Protein AF-A0A127VCA7-F1 (afdb_monomer_lite)

Sequence (95 aa):
MPWNKNVHIDLKNFKYFDYGRGFYNLVSEREKGFMNLLRYPYDTIVLSEGPDFSSNILILKVNLRLGQFNKLLNYLKNPVGLKLTDSNGSGGYFW

Foldseek 3Di:
DVCPVDDDDDCVQFQAKEKADFPQDPPDPRHPDDDPPDRDQWIKMWTANDQLNPHDIDIDTHNDHPVVVVVVVVCCCPVVPHHYHDNVVDPDDPD

pLDDT: mean 72.07, std 17.84, range [30.41, 92.0]

Secondary structure (DSSP, 8-state):
-----------TT--EEEEE--SS-TT-S----S-TT---SSEEEEEESSTTS-S--EEEEE---HHHHHHHHHHHHTTS-PEE--GGGS-----

Structure (mmCIF, N/CA/C/O backbone):
data_AF-A0A127VCA7-F1
#
_entry.id   AF-A0A127VCA7-F1
#
loop_
_atom_site.group_PDB
_atom_site.id
_atom_site.type_symbol
_atom_site.label_atom_id
_atom_site.label_alt_id
_atom_site.label_comp_id
_atom_site.label_asym_id
_atom_site.label_entity_id
_atom_site.label_seq_id
_atom_site.pdbx_PDB_ins_code
_atom_site.Cartn_x
_atom_site.Cartn_y
_atom_site.Cartn_z
_atom_site.occupancy
_atom_site.B_iso_or_equiv
_atom_site.auth_seq_id
_atom_site.auth_comp_id
_atom_site.auth_asym_id
_atom_site.auth_atom_id
_atom_site.pdbx_PDB_model_num
ATOM 1 N N . MET A 1 1 ? -6.695 -18.508 -14.475 1.00 37.28 1 MET A N 1
ATOM 2 C CA . MET A 1 1 ? -6.441 -17.477 -15.510 1.00 37.28 1 MET A CA 1
ATOM 3 C C . MET A 1 1 ? -5.544 -16.396 -14.916 1.00 37.28 1 MET A C 1
ATOM 5 O O . MET A 1 1 ? -5.887 -15.913 -13.844 1.00 37.28 1 MET A O 1
ATOM 9 N N . PRO A 1 2 ? -4.432 -16.004 -15.558 1.00 45.28 2 PRO A N 1
ATOM 10 C CA . PRO A 1 2 ? -3.420 -15.107 -14.976 1.00 45.28 2 PRO A CA 1
ATOM 11 C C . PRO A 1 2 ? -3.840 -13.620 -14.928 1.00 45.28 2 PRO A C 1
ATOM 13 O O . PRO A 1 2 ? -3.008 -12.734 -14.775 1.00 45.28 2 PRO A O 1
ATOM 16 N N . TRP A 1 3 ? -5.142 -13.339 -15.031 1.00 48.53 3 TRP A N 1
ATOM 17 C CA 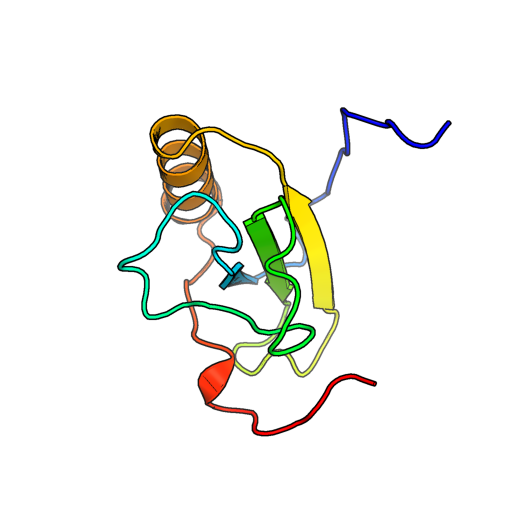. TRP A 1 3 ? -5.712 -11.993 -15.131 1.00 48.53 3 TRP A CA 1
ATOM 18 C C . TRP A 1 3 ? -6.958 -11.856 -14.258 1.00 48.53 3 TRP A C 1
ATOM 20 O O . TRP A 1 3 ? -7.965 -11.305 -14.700 1.00 48.53 3 TRP A O 1
ATOM 30 N N . ASN A 1 4 ? -6.952 -12.391 -13.035 1.00 53.88 4 ASN A N 1
ATOM 31 C CA . ASN A 1 4 ? -8.061 -12.096 -12.135 1.00 53.88 4 ASN A CA 1
ATOM 32 C C . ASN A 1 4 ? -7.975 -10.613 -11.728 1.00 53.88 4 ASN A C 1
ATOM 34 O O . ASN A 1 4 ? -7.284 -10.251 -10.783 1.00 53.88 4 ASN A O 1
ATOM 38 N N . LYS A 1 5 ? -8.590 -9.745 -12.541 1.00 59.69 5 LYS A N 1
ATOM 39 C CA . LYS A 1 5 ? -8.502 -8.278 -12.451 1.00 59.69 5 LYS A CA 1
ATOM 40 C C . LYS A 1 5 ? -9.260 -7.723 -11.246 1.00 59.69 5 LYS A C 1
ATOM 42 O O . LYS A 1 5 ? -9.010 -6.591 -10.850 1.00 59.69 5 LYS A O 1
ATOM 47 N N . ASN A 1 6 ? -10.159 -8.522 -10.676 1.00 70.62 6 ASN A N 1
ATOM 48 C CA . ASN A 1 6 ? -11.024 -8.125 -9.580 1.00 70.62 6 ASN A CA 1
ATOM 49 C C . ASN A 1 6 ? -10.692 -8.991 -8.366 1.00 70.62 6 ASN A C 1
ATOM 51 O O . ASN A 1 6 ? -11.102 -10.147 -8.282 1.00 70.62 6 ASN A O 1
ATOM 55 N N . VAL A 1 7 ? -9.923 -8.424 -7.441 1.00 76.31 7 VAL A N 1
ATOM 56 C CA . VAL A 1 7 ? -9.637 -9.035 -6.143 1.00 76.31 7 VAL A CA 1
ATOM 57 C C . VAL A 1 7 ? -10.494 -8.317 -5.112 1.00 76.31 7 VAL A C 1
ATOM 59 O O . VAL A 1 7 ? -10.422 -7.096 -4.989 1.00 76.31 7 VAL A O 1
ATOM 62 N N . HIS A 1 8 ? -11.321 -9.072 -4.394 1.00 82.56 8 HIS A N 1
ATOM 63 C CA . HIS A 1 8 ? -12.051 -8.554 -3.246 1.00 82.56 8 HIS A CA 1
ATOM 64 C C . HIS A 1 8 ? -11.258 -8.867 -1.980 1.00 82.56 8 HIS A C 1
ATOM 66 O O . HIS A 1 8 ? -10.855 -10.011 -1.771 1.00 82.56 8 HIS A O 1
ATOM 72 N N . ILE A 1 9 ? -11.001 -7.848 -1.167 1.00 82.75 9 ILE A N 1
ATOM 73 C CA . ILE A 1 9 ? -10.158 -7.946 0.024 1.00 82.75 9 ILE A CA 1
ATOM 74 C C . ILE A 1 9 ? -10.935 -7.336 1.174 1.00 82.75 9 ILE A C 1
ATOM 76 O O . ILE A 1 9 ? -11.350 -6.180 1.090 1.00 82.75 9 ILE A O 1
ATOM 80 N N . ASP A 1 10 ? -11.121 -8.109 2.240 1.00 85.50 10 ASP A N 1
ATOM 81 C CA . ASP A 1 10 ? -11.653 -7.565 3.483 1.00 85.50 10 ASP A CA 1
ATOM 82 C C . ASP A 1 10 ? -10.545 -6.784 4.199 1.00 85.50 10 ASP A C 1
ATOM 84 O O . ASP A 1 10 ? -9.507 -7.339 4.564 1.00 85.50 10 ASP A O 1
ATOM 88 N N . LEU A 1 11 ? -10.757 -5.478 4.362 1.00 85.62 11 LEU A N 1
ATOM 89 C CA . LEU A 1 11 ? -9.787 -4.577 4.975 1.00 85.62 11 LEU A CA 1
ATOM 90 C C . LEU A 1 11 ? -9.895 -4.516 6.505 1.00 85.62 11 LEU A C 1
ATOM 92 O O . LEU A 1 11 ? -9.035 -3.901 7.125 1.00 85.62 11 LEU A O 1
ATOM 96 N N . LYS A 1 12 ? -10.903 -5.152 7.126 1.00 85.44 12 LYS A N 1
ATOM 97 C CA . LYS A 1 12 ? -11.192 -5.028 8.572 1.00 85.44 12 LYS A CA 1
ATOM 98 C C . LYS A 1 12 ? -10.025 -5.387 9.486 1.00 85.44 12 LYS A C 1
ATOM 100 O O . LYS A 1 12 ? -9.911 -4.822 10.571 1.00 85.44 12 LYS A O 1
ATOM 105 N N . ASN A 1 13 ? -9.188 -6.329 9.064 1.00 85.19 13 ASN A N 1
ATOM 106 C CA . ASN A 1 13 ? -8.081 -6.807 9.885 1.00 85.19 13 ASN A CA 1
ATOM 107 C C . ASN A 1 13 ? -6.828 -5.942 9.714 1.00 85.19 13 ASN A C 1
ATOM 109 O O . ASN A 1 13 ? -6.009 -5.875 10.618 1.00 85.19 13 ASN A O 1
ATOM 113 N N . PHE A 1 14 ? -6.684 -5.213 8.609 1.00 88.88 14 PHE A N 1
ATOM 114 C CA . PHE A 1 14 ? -5.487 -4.415 8.366 1.00 88.88 14 PHE A CA 1
ATOM 115 C C . PHE A 1 14 ? -5.607 -3.039 9.020 1.00 88.88 14 PHE A C 1
ATOM 117 O O . PHE A 1 14 ? -6.661 -2.410 9.015 1.00 88.88 14 PHE A O 1
ATOM 124 N N . LYS A 1 15 ? -4.499 -2.551 9.577 1.00 89.88 15 LYS A N 1
ATOM 125 C CA . LYS A 1 15 ? -4.413 -1.229 10.225 1.00 89.88 15 LYS A CA 1
ATOM 126 C C . LYS A 1 15 ? -3.391 -0.323 9.552 1.00 89.88 15 LYS A C 1
ATOM 128 O O . LYS A 1 15 ? -3.474 0.902 9.662 1.00 89.88 15 LYS A O 1
ATOM 133 N N . TYR A 1 16 ? -2.445 -0.926 8.843 1.00 89.31 16 TYR A N 1
ATOM 134 C CA . TYR A 1 16 ? -1.335 -0.251 8.202 1.00 89.31 16 TYR A CA 1
ATOM 135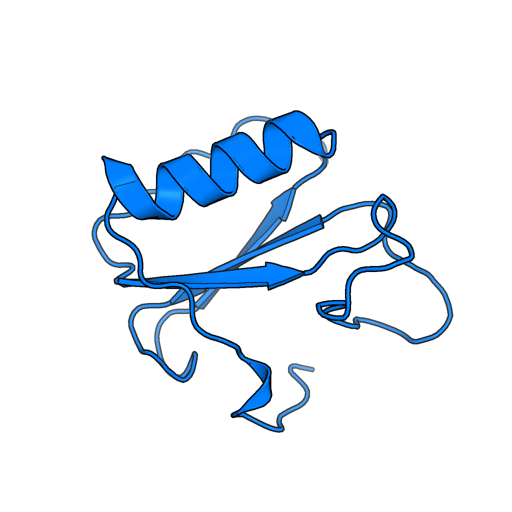 C C . TYR A 1 16 ? -1.269 -0.628 6.733 1.00 89.31 16 TYR A C 1
ATOM 137 O O . TYR A 1 16 ? -1.642 -1.734 6.334 1.00 89.31 16 TYR A O 1
ATOM 145 N N . PHE A 1 17 ? -0.770 0.303 5.933 1.00 90.00 17 PHE A N 1
ATOM 146 C CA . PHE A 1 17 ? -0.417 0.027 4.557 1.00 90.00 17 PHE A CA 1
ATOM 147 C C . PHE A 1 17 ? 0.892 0.704 4.179 1.00 90.00 17 PHE A C 1
ATOM 149 O O . PHE A 1 17 ? 1.301 1.698 4.777 1.00 90.00 17 PHE A O 1
ATOM 156 N N . ASP A 1 18 ? 1.525 0.161 3.155 1.00 87.31 18 ASP A N 1
ATOM 157 C CA . ASP A 1 18 ? 2.644 0.759 2.445 1.00 87.31 18 ASP A CA 1
ATOM 158 C C . ASP A 1 18 ? 2.540 0.367 0.968 1.00 87.31 18 ASP A C 1
ATOM 160 O O . ASP A 1 18 ? 1.692 -0.434 0.576 1.00 87.31 18 ASP A O 1
ATOM 164 N N . TYR A 1 19 ? 3.351 0.962 0.113 1.00 85.31 19 TYR A N 1
ATOM 165 C CA . TYR A 1 19 ? 3.277 0.765 -1.317 1.00 85.31 19 TYR A CA 1
ATOM 166 C C . TYR A 1 19 ? 4.648 0.880 -1.969 1.00 85.31 19 TYR A C 1
ATOM 168 O O . TYR A 1 19 ? 5.519 1.616 -1.513 1.00 85.31 19 TYR A O 1
ATOM 176 N N . GLY A 1 20 ? 4.822 0.147 -3.062 1.00 80.31 20 GLY A N 1
ATOM 177 C CA . GLY A 1 20 ? 5.982 0.241 -3.934 1.00 80.31 20 GLY A CA 1
ATOM 178 C C . GLY A 1 20 ? 5.581 0.767 -5.300 1.00 80.31 20 GLY A C 1
ATOM 179 O O . GLY A 1 20 ? 4.564 0.349 -5.858 1.00 80.31 20 GLY A O 1
ATOM 180 N N . ARG A 1 21 ? 6.374 1.681 -5.855 1.00 76.31 21 ARG A N 1
ATOM 181 C CA . ARG A 1 21 ? 6.225 2.117 -7.247 1.00 76.31 21 ARG A CA 1
ATOM 182 C C . ARG A 1 21 ? 7.252 1.393 -8.104 1.00 76.31 21 ARG A C 1
ATOM 184 O O . ARG A 1 21 ? 8.440 1.479 -7.827 1.00 76.31 21 ARG A O 1
ATOM 191 N N . GLY A 1 22 ? 6.784 0.666 -9.116 1.00 63.06 22 GLY A N 1
ATOM 192 C CA . GLY A 1 22 ? 7.658 -0.113 -9.9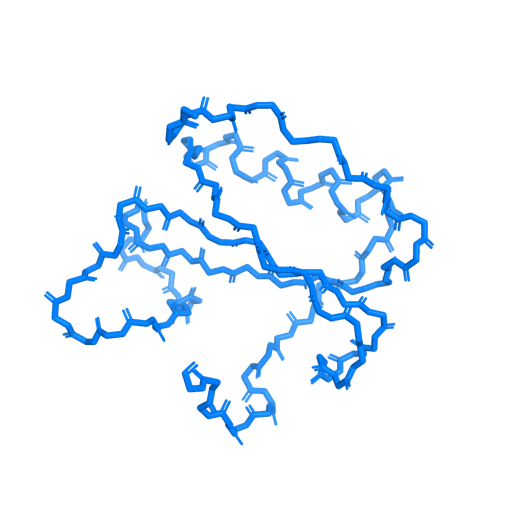97 1.00 63.06 22 GLY A CA 1
ATOM 193 C C . GLY A 1 22 ? 8.079 0.679 -11.233 1.00 63.06 22 GLY A C 1
ATOM 194 O O . GLY A 1 22 ? 9.220 1.118 -11.367 1.00 63.06 22 GLY A O 1
ATOM 195 N N . PHE A 1 23 ? 7.135 0.859 -12.161 1.00 59.44 23 PHE A N 1
ATOM 196 C CA . PHE A 1 23 ? 7.435 1.317 -13.524 1.00 59.44 23 PHE A CA 1
ATOM 197 C C . PHE A 1 23 ? 7.037 2.772 -13.814 1.00 59.44 23 PHE A C 1
ATOM 199 O O . PHE A 1 23 ? 7.729 3.472 -14.545 1.00 59.44 23 PHE A O 1
ATOM 206 N N . TYR A 1 24 ? 5.932 3.257 -13.239 1.00 54.78 24 TYR A N 1
ATOM 207 C CA . TYR A 1 24 ? 5.312 4.528 -13.651 1.00 54.78 24 TYR A CA 1
ATOM 208 C C . TYR A 1 24 ? 5.752 5.762 -12.851 1.00 54.78 24 TYR A C 1
ATOM 210 O O . TYR A 1 24 ? 5.187 6.837 -13.046 1.00 54.78 24 TYR A O 1
ATOM 218 N N . ASN A 1 25 ? 6.708 5.634 -11.928 1.00 60.72 25 ASN A N 1
ATOM 219 C CA . ASN A 1 25 ? 7.200 6.770 -11.151 1.00 60.72 25 ASN A CA 1
ATOM 220 C C . ASN A 1 25 ? 8.724 6.715 -10.982 1.00 60.72 25 ASN A C 1
ATOM 222 O O . ASN A 1 25 ? 9.223 6.194 -9.992 1.00 60.72 25 ASN A O 1
ATOM 226 N N . LEU A 1 26 ? 9.435 7.278 -11.964 1.00 57.56 26 LEU A N 1
ATOM 227 C CA . LEU A 1 26 ? 10.902 7.354 -12.023 1.00 57.56 26 LEU A CA 1
ATOM 228 C C . LEU A 1 26 ? 11.530 8.222 -10.914 1.00 57.56 26 LEU A C 1
ATOM 230 O O . LEU A 1 26 ? 12.743 8.208 -10.756 1.00 57.56 26 LEU A O 1
ATOM 234 N N . VAL A 1 27 ? 10.720 8.993 -10.180 1.00 57.44 27 VAL A N 1
ATOM 235 C CA . VAL A 1 27 ? 11.161 9.942 -9.138 1.00 57.44 27 VAL A CA 1
ATOM 236 C C . VAL A 1 27 ? 10.739 9.467 -7.738 1.00 57.44 27 VAL A C 1
ATOM 238 O O . VAL A 1 27 ? 10.985 10.136 -6.741 1.00 57.44 27 VAL A O 1
ATOM 241 N N . SER A 1 28 ? 10.062 8.318 -7.623 1.00 59.44 28 SER A N 1
ATOM 242 C CA . SER A 1 28 ? 9.622 7.824 -6.317 1.00 59.44 28 SER A CA 1
ATOM 243 C C . SER A 1 28 ? 10.791 7.214 -5.556 1.00 59.44 28 SER A C 1
ATOM 245 O O . SER A 1 28 ? 11.337 6.214 -5.991 1.00 59.44 28 SER A O 1
ATOM 247 N N . GLU A 1 29 ? 11.063 7.694 -4.347 1.00 57.06 29 GLU A N 1
ATOM 248 C CA . GLU A 1 29 ? 12.016 7.049 -3.422 1.00 57.06 29 GLU A CA 1
ATOM 249 C C . GLU A 1 29 ? 11.461 5.748 -2.797 1.00 57.06 29 GLU A C 1
ATOM 251 O O . GLU A 1 29 ? 12.156 5.031 -2.088 1.00 57.06 29 GLU A O 1
ATOM 256 N N . ARG A 1 30 ? 10.194 5.409 -3.087 1.00 64.50 30 ARG A N 1
ATOM 257 C CA . ARG A 1 30 ? 9.499 4.186 -2.643 1.00 64.50 30 ARG A CA 1
ATOM 258 C C . ARG A 1 30 ? 9.556 3.074 -3.694 1.00 64.50 30 ARG A C 1
ATOM 260 O O . ARG A 1 30 ? 8.539 2.451 -4.017 1.00 64.50 30 ARG A O 1
ATOM 267 N N . GLU A 1 31 ? 10.732 2.843 -4.267 1.00 60.38 31 GLU A N 1
ATOM 268 C CA . GLU A 1 31 ? 10.989 1.669 -5.104 1.00 60.38 31 GLU A CA 1
ATOM 269 C C . GLU A 1 31 ? 11.114 0.448 -4.180 1.00 60.38 31 GLU A C 1
ATOM 271 O O . GLU A 1 31 ? 12.198 0.114 -3.710 1.00 60.38 31 GLU A O 1
ATOM 276 N N . LYS A 1 32 ? 9.998 -0.226 -3.862 1.00 55.88 32 LYS A N 1
ATOM 277 C CA . LYS A 1 32 ? 10.073 -1.533 -3.190 1.00 55.88 32 LYS A CA 1
ATOM 278 C C . LYS A 1 32 ? 10.672 -2.539 -4.169 1.00 55.88 32 LYS A C 1
ATOM 280 O O . LYS A 1 32 ? 9.964 -3.126 -4.989 1.00 55.88 32 LYS A O 1
ATOM 285 N N . GLY A 1 33 ? 11.992 -2.659 -4.117 1.00 44.34 33 GLY A N 1
ATOM 286 C CA . GLY A 1 33 ? 12.787 -3.498 -4.991 1.00 44.34 33 GLY A CA 1
ATOM 287 C C . GLY A 1 33 ? 12.500 -4.974 -4.758 1.00 44.34 33 GLY A C 1
ATOM 288 O O . GLY A 1 33 ? 12.840 -5.532 -3.723 1.00 44.34 33 GLY A O 1
ATOM 289 N N . PHE A 1 34 ? 11.946 -5.625 -5.773 1.00 47.47 34 PHE A N 1
ATOM 290 C CA . PHE A 1 34 ? 12.307 -7.003 -6.065 1.00 47.47 34 PHE A CA 1
ATOM 291 C C . PHE A 1 34 ? 13.133 -6.945 -7.360 1.00 47.47 34 PHE A C 1
ATOM 293 O O . PHE A 1 34 ? 12.607 -6.617 -8.417 1.00 47.47 34 PHE A O 1
ATOM 300 N N . MET A 1 35 ? 14.435 -7.216 -7.238 1.00 42.41 35 MET A N 1
ATOM 301 C CA . MET A 1 35 ? 15.469 -7.295 -8.287 1.00 42.41 35 MET A CA 1
ATOM 302 C C . MET A 1 35 ? 15.859 -6.012 -9.056 1.00 42.41 35 MET A C 1
ATOM 304 O O . MET A 1 35 ? 15.159 -5.510 -9.930 1.00 42.41 35 MET A O 1
ATOM 308 N N . ASN A 1 36 ? 17.107 -5.600 -8.808 1.00 45.09 36 ASN A N 1
ATOM 309 C CA . ASN A 1 36 ? 17.845 -4.430 -9.311 1.00 45.09 36 ASN A CA 1
ATOM 310 C C . ASN A 1 36 ? 18.099 -4.350 -10.839 1.00 45.09 36 ASN A C 1
ATOM 312 O O . ASN A 1 36 ? 18.874 -3.504 -11.275 1.00 45.09 36 ASN A O 1
ATOM 316 N N . LEU A 1 37 ? 17.482 -5.196 -11.672 1.00 50.03 37 LEU A N 1
ATOM 317 C CA . LEU A 1 37 ? 17.684 -5.164 -13.134 1.00 50.03 37 LEU A CA 1
ATOM 318 C C . LEU A 1 37 ? 16.400 -5.177 -13.971 1.00 50.03 37 LEU A C 1
ATOM 320 O O . LEU A 1 37 ? 16.443 -4.829 -15.148 1.00 50.03 37 LEU A O 1
ATOM 324 N N . LEU A 1 38 ? 15.252 -5.537 -13.394 1.00 53.19 38 LEU A N 1
ATOM 325 C CA . LEU A 1 38 ? 13.979 -5.604 -14.109 1.00 53.19 38 LEU A CA 1
ATOM 326 C C . LEU A 1 38 ? 12.915 -4.909 -13.265 1.00 53.19 38 LEU A C 1
ATOM 328 O O . LEU A 1 38 ? 12.303 -5.523 -12.395 1.00 53.19 38 LEU A O 1
ATOM 332 N N . ARG A 1 39 ? 12.691 -3.612 -13.521 1.00 55.16 39 ARG A N 1
ATOM 333 C CA . ARG A 1 39 ? 11.565 -2.884 -12.919 1.00 55.16 39 ARG A CA 1
ATOM 334 C C . ARG A 1 39 ? 10.279 -3.622 -13.281 1.00 55.16 39 ARG A C 1
ATOM 336 O O . ARG A 1 39 ? 9.936 -3.731 -14.459 1.00 55.16 39 ARG A O 1
ATOM 343 N N . TYR A 1 40 ? 9.572 -4.134 -12.279 1.00 57.22 40 TYR A N 1
ATOM 344 C CA . TYR A 1 40 ? 8.298 -4.794 -12.524 1.00 57.22 40 TYR A CA 1
ATOM 345 C C . TYR A 1 40 ? 7.304 -3.808 -13.155 1.00 57.22 40 TYR A C 1
ATOM 347 O O . TYR A 1 40 ? 7.200 -2.670 -12.693 1.00 57.22 40 TYR A O 1
ATOM 355 N N . PRO A 1 41 ? 6.517 -4.233 -14.163 1.00 64.88 41 PRO A N 1
ATOM 356 C CA . PRO A 1 41 ? 5.538 -3.383 -14.845 1.00 64.88 41 PRO A CA 1
ATOM 357 C C . PRO A 1 41 ? 4.274 -3.136 -13.998 1.00 64.88 41 PRO A C 1
ATOM 359 O O . PRO A 1 41 ? 3.202 -2.863 -14.535 1.00 64.88 41 PRO A O 1
ATOM 362 N N . TYR A 1 42 ? 4.366 -3.290 -12.6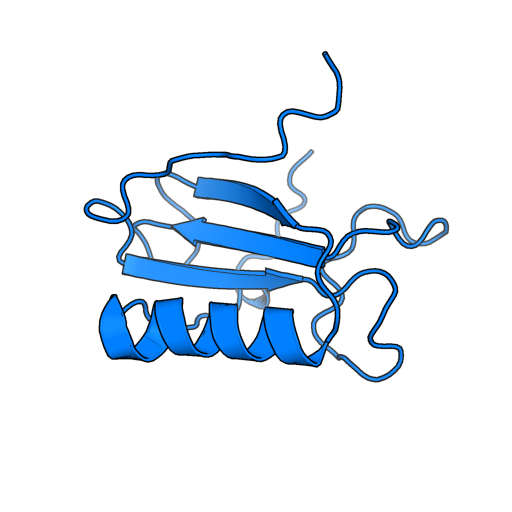78 1.00 73.19 42 TYR A N 1
ATOM 363 C CA . TYR A 1 42 ? 3.264 -3.132 -11.743 1.00 73.19 42 TYR A CA 1
ATOM 364 C C . TYR A 1 42 ? 3.730 -2.382 -10.495 1.00 73.19 42 TYR A C 1
ATOM 366 O O . TYR A 1 42 ? 4.878 -2.489 -10.071 1.00 73.19 42 TYR A O 1
ATOM 374 N N . ASP A 1 43 ? 2.811 -1.628 -9.909 1.00 79.69 43 ASP A N 1
ATOM 375 C CA . ASP A 1 43 ? 2.951 -1.062 -8.576 1.00 79.69 43 ASP A CA 1
ATOM 376 C C . ASP A 1 43 ? 2.534 -2.121 -7.531 1.00 79.69 43 ASP A C 1
ATOM 378 O O . ASP A 1 43 ? 1.897 -3.132 -7.853 1.00 79.69 43 ASP A O 1
ATOM 382 N N . THR A 1 44 ? 2.885 -1.914 -6.264 1.00 82.94 44 THR A N 1
ATOM 383 C CA . THR A 1 44 ? 2.512 -2.813 -5.166 1.00 82.94 44 THR A CA 1
ATOM 384 C C . THR A 1 44 ? 1.827 -2.068 -4.033 1.00 82.94 44 THR A C 1
ATOM 386 O O . THR A 1 44 ? 2.160 -0.923 -3.735 1.00 82.94 44 THR A O 1
ATOM 389 N N . ILE A 1 45 ? 0.870 -2.731 -3.386 1.00 87.62 45 ILE A N 1
ATOM 390 C CA . ILE A 1 45 ? 0.281 -2.308 -2.113 1.00 87.62 45 ILE A CA 1
ATOM 391 C C . ILE A 1 45 ? 0.521 -3.425 -1.113 1.00 87.62 45 ILE A C 1
ATOM 393 O O . ILE A 1 45 ? 0.274 -4.590 -1.406 1.00 87.62 45 ILE A O 1
ATOM 397 N N . VAL A 1 46 ? 1.011 -3.062 0.060 1.00 88.69 46 VAL A N 1
ATOM 398 C CA . VAL A 1 46 ? 1.260 -3.964 1.174 1.00 88.69 46 VAL A CA 1
ATOM 399 C C . VAL A 1 46 ? 0.329 -3.557 2.300 1.00 88.69 46 VAL A C 1
ATOM 401 O O . VAL A 1 46 ? 0.318 -2.395 2.692 1.00 88.69 46 VAL A O 1
ATOM 404 N N . LEU A 1 47 ? -0.455 -4.499 2.805 1.00 90.00 47 LEU A N 1
ATOM 405 C CA . LEU A 1 47 ? -1.337 -4.313 3.951 1.00 90.00 47 LEU A CA 1
ATOM 406 C C . LEU A 1 47 ? -0.791 -5.110 5.132 1.00 90.00 47 LEU A C 1
ATOM 408 O O . LEU A 1 47 ? -0.236 -6.190 4.935 1.00 90.00 47 LEU A O 1
ATOM 412 N N . SER A 1 48 ? -0.937 -4.574 6.341 1.00 89.81 48 SER A N 1
ATOM 413 C CA . SER A 1 48 ? -0.458 -5.207 7.571 1.00 89.81 48 SER A CA 1
ATOM 414 C C . SER A 1 48 ? -1.349 -4.886 8.767 1.00 89.81 48 SER A C 1
ATOM 416 O O . SER A 1 48 ? -1.966 -3.818 8.857 1.00 89.81 48 SER A O 1
ATOM 418 N N . GLU A 1 49 ? -1.400 -5.821 9.708 1.00 88.50 49 GLU A N 1
ATOM 419 C CA . GLU A 1 49 ? -1.999 -5.630 11.029 1.00 88.50 49 GLU A CA 1
ATOM 420 C C . GLU A 1 49 ? -1.110 -4.788 11.955 1.00 88.50 49 GLU A C 1
ATOM 422 O O . GLU A 1 49 ? -1.620 -3.982 12.738 1.00 88.50 49 GLU A O 1
ATOM 427 N N . GLY A 1 50 ? 0.211 -4.957 11.847 1.00 83.81 50 GLY A N 1
ATOM 428 C CA . GLY A 1 50 ? 1.219 -4.277 12.663 1.00 83.81 50 GLY A CA 1
ATOM 429 C C . GLY A 1 50 ? 1.975 -3.167 11.916 1.00 83.81 50 GLY A C 1
ATOM 430 O O . GLY A 1 50 ? 2.082 -3.218 10.687 1.00 83.81 50 GLY A O 1
ATOM 431 N N . PRO A 1 51 ? 2.529 -2.174 12.636 1.00 79.94 51 PRO A N 1
ATOM 432 C CA . PRO A 1 51 ? 3.262 -1.049 12.043 1.00 79.94 51 PRO A CA 1
ATOM 433 C C . PRO A 1 51 ? 4.576 -1.456 11.361 1.00 79.94 51 PRO A C 1
ATOM 435 O O . PRO A 1 51 ? 4.975 -0.803 10.400 1.00 79.94 51 PRO A O 1
ATOM 438 N N . ASP A 1 52 ? 5.199 -2.544 11.819 1.00 76.69 52 ASP A N 1
ATOM 439 C CA . ASP A 1 52 ? 6.510 -3.015 11.344 1.00 76.69 52 ASP A CA 1
ATOM 440 C C . ASP A 1 52 ? 6.409 -4.117 10.279 1.00 76.69 52 ASP A C 1
ATOM 442 O O . ASP A 1 52 ? 7.404 -4.764 9.953 1.00 76.69 52 ASP A O 1
ATOM 446 N N . PHE A 1 53 ? 5.200 -4.377 9.764 1.00 75.38 53 PHE A N 1
ATOM 447 C CA . PHE A 1 53 ? 4.927 -5.512 8.874 1.00 75.38 53 PHE A CA 1
ATOM 448 C C . PHE A 1 53 ? 5.321 -6.867 9.487 1.00 75.38 53 PHE A C 1
ATOM 450 O O . PHE A 1 53 ? 5.760 -7.768 8.787 1.00 75.38 53 PHE A O 1
ATOM 457 N N . SER A 1 54 ? 5.170 -7.028 10.803 1.00 69.69 54 SER A N 1
ATOM 458 C CA . SER A 1 54 ? 5.549 -8.248 11.528 1.00 69.69 54 SER A CA 1
ATOM 459 C C . SER A 1 54 ? 4.443 -9.306 11.599 1.00 69.69 54 SER A C 1
ATOM 461 O O . SER A 1 54 ? 4.730 -10.473 11.860 1.00 69.69 54 SER A O 1
ATOM 463 N N . SER A 1 55 ? 3.182 -8.931 11.356 1.00 70.06 55 SER A N 1
ATOM 464 C CA . SER A 1 55 ? 2.033 -9.834 11.444 1.00 70.06 55 SER A CA 1
ATOM 465 C C . SER A 1 55 ? 1.037 -9.619 10.304 1.00 70.06 55 SER A C 1
ATOM 467 O O . SER A 1 55 ? 0.682 -8.486 9.977 1.00 70.06 55 SER A O 1
ATOM 469 N N . ASN A 1 56 ? 0.586 -10.739 9.729 1.00 78.44 56 ASN A N 1
ATOM 470 C CA . ASN A 1 56 ? -0.427 -10.841 8.676 1.00 78.44 56 ASN A CA 1
ATOM 471 C C . ASN A 1 56 ? -0.251 -9.817 7.538 1.00 78.44 56 ASN A C 1
ATOM 473 O O . ASN A 1 56 ? -0.943 -8.800 7.464 1.00 78.44 56 ASN A O 1
ATOM 477 N N . ILE A 1 57 ? 0.711 -10.095 6.657 1.00 85.38 57 ILE A N 1
ATOM 478 C CA . ILE A 1 57 ? 1.056 -9.230 5.529 1.00 85.38 57 ILE A CA 1
ATOM 479 C C . ILE A 1 57 ? 0.319 -9.704 4.278 1.00 85.38 57 ILE A C 1
ATOM 481 O O . ILE A 1 57 ? 0.422 -10.869 3.894 1.00 85.38 57 ILE A O 1
ATOM 485 N N . LEU A 1 58 ? -0.346 -8.784 3.583 1.00 86.56 58 LEU A N 1
ATOM 486 C CA . LEU A 1 58 ? -0.916 -9.038 2.263 1.00 86.56 58 LEU A CA 1
ATOM 487 C C . LEU A 1 58 ? -0.256 -8.140 1.219 1.00 86.56 58 LEU A C 1
ATOM 489 O O . LEU A 1 58 ? -0.349 -6.917 1.295 1.00 86.56 58 LEU A O 1
ATOM 493 N N . ILE A 1 59 ? 0.386 -8.753 0.223 1.00 85.62 59 ILE A N 1
ATOM 494 C CA . ILE A 1 59 ? 1.047 -8.050 -0.882 1.00 85.62 59 ILE A CA 1
ATOM 495 C C . ILE A 1 59 ? 0.188 -8.160 -2.139 1.00 85.62 59 ILE A C 1
ATOM 497 O O . ILE A 1 59 ? -0.094 -9.250 -2.636 1.00 85.62 59 ILE A O 1
ATOM 501 N N . LEU A 1 60 ? -0.189 -7.010 -2.685 1.00 84.06 60 LEU A N 1
ATOM 502 C CA . LEU A 1 60 ? -1.034 -6.875 -3.861 1.00 84.06 60 LEU A CA 1
ATOM 503 C C . LEU A 1 60 ? -0.241 -6.266 -5.002 1.00 84.06 60 LEU A C 1
ATOM 505 O O . LEU A 1 60 ? 0.340 -5.191 -4.864 1.00 84.06 60 LEU A O 1
ATOM 509 N N . LYS A 1 61 ? -0.270 -6.933 -6.153 1.00 83.38 61 LYS A N 1
ATOM 510 C CA . LYS A 1 61 ? 0.250 -6.391 -7.408 1.00 83.38 61 LYS A CA 1
ATOM 511 C C . LYS A 1 61 ? -0.866 -5.602 -8.080 1.00 83.38 61 LYS A C 1
ATOM 513 O O . LYS A 1 61 ? -1.916 -6.159 -8.394 1.00 83.38 61 LYS A O 1
ATOM 518 N N . VAL A 1 62 ? -0.642 -4.314 -8.297 1.00 81.06 62 VAL A N 1
ATOM 519 C CA . VAL A 1 62 ? -1.619 -3.390 -8.878 1.00 81.06 62 VAL A CA 1
ATOM 520 C C . VAL A 1 62 ? -1.024 -2.717 -10.100 1.00 81.06 62 VAL A C 1
ATOM 522 O O . VAL A 1 62 ? 0.068 -2.165 -10.064 1.00 81.06 62 VAL A O 1
ATOM 525 N N . ASN A 1 63 ? -1.762 -2.743 -11.204 1.00 78.19 63 ASN A N 1
ATOM 526 C CA . ASN A 1 63 ? -1.370 -2.064 -12.430 1.00 78.19 63 ASN A CA 1
ATOM 527 C C . ASN A 1 63 ? -2.368 -0.938 -12.711 1.00 78.19 63 ASN A C 1
ATOM 529 O O . ASN A 1 63 ? -3.380 -1.139 -13.384 1.00 78.19 63 ASN A O 1
ATOM 533 N N . LEU A 1 64 ? -2.121 0.224 -12.105 1.00 78.56 64 LEU A N 1
ATOM 534 C CA . LEU A 1 64 ? -2.967 1.410 -12.214 1.00 78.56 64 LEU A CA 1
ATOM 535 C C . LEU A 1 64 ? -2.163 2.581 -12.774 1.00 78.56 64 LEU A C 1
ATOM 537 O O . LEU A 1 64 ? -0.972 2.726 -12.511 1.00 78.56 64 LEU A O 1
ATOM 541 N N . ARG A 1 65 ? -2.841 3.485 -13.491 1.00 80.12 65 ARG A N 1
ATOM 542 C CA . ARG A 1 65 ? -2.241 4.774 -13.866 1.00 80.12 65 ARG A CA 1
ATOM 543 C C . ARG A 1 65 ? -1.971 5.606 -12.608 1.00 80.12 65 ARG A C 1
ATOM 545 O O . ARG A 1 65 ? -2.746 5.540 -11.655 1.00 80.12 65 ARG A O 1
ATOM 552 N N . LEU A 1 66 ? -0.958 6.474 -12.645 1.00 77.38 66 LEU A N 1
ATOM 553 C CA . LEU A 1 66 ? -0.522 7.305 -11.509 1.00 77.38 66 LEU A CA 1
ATOM 554 C C . LEU A 1 66 ? -1.679 7.993 -10.756 1.00 77.38 66 LEU A C 1
ATOM 556 O O . LEU A 1 66 ? -1.783 7.880 -9.537 1.00 77.38 66 LEU A O 1
ATOM 560 N N . GLY A 1 67 ? -2.593 8.652 -11.476 1.00 80.81 67 GLY A N 1
ATOM 561 C CA . GLY A 1 67 ? -3.736 9.334 -10.858 1.00 80.81 67 GLY A CA 1
ATOM 562 C C . GLY A 1 67 ? -4.735 8.388 -10.179 1.00 80.81 67 GLY A C 1
ATOM 563 O O . GLY A 1 67 ? -5.286 8.721 -9.133 1.00 80.81 67 GLY A O 1
ATOM 564 N N . GLN A 1 68 ? -4.956 7.194 -10.737 1.00 85.00 68 GLN A N 1
ATOM 565 C CA . GLN A 1 68 ? -5.819 6.172 -10.130 1.00 85.00 68 GLN A CA 1
ATOM 566 C C . GLN A 1 68 ? -5.151 5.540 -8.911 1.00 85.00 68 GLN A C 1
ATOM 568 O O . GLN A 1 68 ? -5.815 5.299 -7.907 1.00 85.00 68 GLN A O 1
ATOM 573 N N . PHE A 1 69 ? -3.838 5.335 -8.976 1.00 85.88 69 PHE A N 1
ATOM 574 C CA . PHE A 1 69 ? -3.061 4.851 -7.847 1.00 85.88 69 PHE A CA 1
ATOM 575 C C . PHE A 1 69 ? -3.142 5.821 -6.664 1.00 85.88 69 PHE A C 1
ATOM 577 O O . PHE A 1 69 ? -3.480 5.415 -5.560 1.00 85.88 69 PHE A O 1
ATOM 584 N N . ASN A 1 70 ? -2.959 7.123 -6.897 1.00 85.69 70 ASN A N 1
ATOM 585 C CA . ASN A 1 70 ? -3.080 8.129 -5.837 1.00 85.69 70 ASN A CA 1
ATOM 586 C C . ASN A 1 70 ? -4.496 8.181 -5.240 1.00 85.69 70 ASN A C 1
ATOM 588 O O . ASN A 1 70 ? -4.650 8.338 -4.030 1.00 85.69 70 ASN A O 1
ATOM 592 N N . LYS A 1 71 ? -5.538 7.998 -6.066 1.00 90.06 71 LYS A N 1
ATOM 593 C CA . LYS A 1 71 ? -6.916 7.845 -5.569 1.00 90.06 71 LYS A CA 1
ATOM 594 C C . LYS A 1 71 ? -7.057 6.620 -4.666 1.00 90.06 71 LYS A C 1
ATOM 596 O O . LYS A 1 71 ? -7.694 6.729 -3.626 1.00 90.06 71 LYS A O 1
ATOM 601 N N . LEU A 1 72 ? -6.442 5.496 -5.031 1.00 89.75 72 LEU A N 1
ATOM 602 C CA . LEU A 1 72 ? -6.445 4.278 -4.223 1.00 89.75 72 LEU A CA 1
ATOM 603 C C . LEU A 1 72 ? -5.732 4.485 -2.880 1.00 89.75 72 LEU A C 1
ATOM 605 O O . LEU A 1 72 ? -6.296 4.148 -1.845 1.00 89.75 72 LEU A O 1
ATOM 609 N N . LEU A 1 73 ? -4.553 5.114 -2.863 1.00 89.50 73 LEU A N 1
ATOM 610 C CA . LEU A 1 73 ? -3.855 5.434 -1.610 1.00 89.50 73 LEU A CA 1
ATOM 611 C C . LEU A 1 73 ? -4.695 6.353 -0.709 1.00 89.50 73 LEU A C 1
ATOM 613 O O . LEU A 1 73 ? -4.815 6.113 0.490 1.00 89.50 73 LEU A O 1
ATOM 617 N N . ASN A 1 74 ? -5.325 7.378 -1.288 1.00 91.62 74 ASN A N 1
ATOM 618 C CA . ASN A 1 74 ? -6.216 8.273 -0.550 1.00 91.62 74 ASN A CA 1
ATOM 619 C C . ASN A 1 74 ? -7.465 7.555 -0.026 1.00 91.62 74 ASN A C 1
ATOM 621 O O . ASN A 1 74 ? -7.937 7.882 1.061 1.00 91.62 74 ASN A O 1
ATOM 625 N N . TYR A 1 75 ? -7.988 6.583 -0.775 1.00 92.00 75 TYR A N 1
ATOM 626 C CA . TYR A 1 75 ? -9.099 5.741 -0.340 1.00 92.00 75 TYR A CA 1
ATOM 627 C C . TYR A 1 75 ? -8.711 4.854 0.855 1.00 92.00 75 TYR A C 1
ATOM 629 O O . TYR A 1 75 ? -9.449 4.766 1.835 1.00 92.00 75 TYR A O 1
ATOM 637 N N . LEU A 1 76 ? -7.526 4.242 0.814 1.00 90.50 76 LEU A N 1
ATOM 638 C CA . LEU A 1 76 ? -7.003 3.454 1.933 1.00 90.50 76 LEU A CA 1
ATOM 639 C C . LEU A 1 76 ? -6.752 4.326 3.172 1.00 90.50 76 LEU A C 1
ATOM 641 O O . LEU A 1 76 ? -7.000 3.894 4.294 1.00 90.50 76 LEU A O 1
ATOM 645 N N . LYS A 1 77 ? -6.313 5.572 2.977 1.00 91.44 77 LYS A N 1
ATOM 646 C CA . LYS A 1 77 ? -6.006 6.491 4.074 1.00 91.44 77 LYS A CA 1
ATOM 647 C C . LYS A 1 77 ? -7.244 7.100 4.734 1.00 91.44 77 LYS A C 1
ATOM 649 O O . LYS A 1 77 ? -7.338 7.052 5.953 1.00 91.44 77 LYS A O 1
ATOM 654 N N . ASN A 1 78 ? -8.164 7.704 3.971 1.00 90.12 78 ASN A N 1
ATOM 655 C CA . ASN A 1 78 ? -9.248 8.498 4.573 1.00 90.12 78 ASN A CA 1
ATOM 656 C C . ASN A 1 78 ? -10.539 7.681 4.782 1.00 90.12 78 ASN A C 1
ATOM 658 O O . ASN A 1 78 ? -10.943 7.544 5.930 1.00 90.12 78 ASN A O 1
ATOM 662 N N . PRO A 1 79 ? -11.169 7.093 3.742 1.00 89.69 79 PRO A N 1
ATOM 663 C CA . PRO A 1 79 ? -12.320 6.204 3.921 1.00 89.69 79 PRO A CA 1
ATOM 664 C C . PRO A 1 79 ? -12.069 4.981 4.807 1.00 89.69 79 PRO A C 1
ATOM 666 O O . PRO A 1 79 ? -12.902 4.671 5.651 1.00 89.69 79 PRO A O 1
ATOM 669 N N . VAL A 1 80 ? -10.954 4.267 4.607 1.00 88.69 80 VAL A N 1
ATOM 670 C CA . VAL A 1 80 ? -10.672 3.025 5.356 1.00 88.69 80 VAL A CA 1
ATOM 671 C C . VAL A 1 80 ? -9.952 3.310 6.680 1.00 88.69 80 VAL A C 1
ATOM 673 O O . VAL A 1 80 ? -10.113 2.561 7.638 1.00 88.69 80 VAL A O 1
ATOM 676 N N . GLY A 1 81 ? -9.186 4.402 6.762 1.00 90.44 81 GLY A N 1
ATOM 677 C CA . GLY A 1 81 ? -8.471 4.788 7.983 1.00 90.44 81 GLY A CA 1
ATOM 678 C C . GLY A 1 81 ? -7.140 4.061 8.201 1.00 90.44 81 GLY A C 1
ATOM 679 O O . GLY A 1 81 ? -6.630 4.054 9.323 1.00 90.44 81 GLY A O 1
ATOM 680 N N . LEU A 1 82 ? -6.562 3.446 7.162 1.00 91.12 82 LEU A N 1
ATOM 681 C CA . LEU A 1 82 ? -5.267 2.776 7.278 1.00 91.12 82 LEU A CA 1
ATOM 682 C C . LEU A 1 82 ? -4.138 3.797 7.433 1.00 91.12 82 LEU A C 1
ATOM 684 O O . LEU A 1 82 ? -4.099 4.836 6.766 1.00 91.12 82 LEU A O 1
ATOM 688 N N . LYS A 1 83 ? -3.170 3.477 8.290 1.00 89.94 83 LYS A N 1
ATOM 689 C CA . LYS A 1 83 ? -1.990 4.315 8.508 1.00 89.94 83 LYS A CA 1
ATOM 690 C C . LYS A 1 83 ? -0.905 3.971 7.496 1.00 89.94 83 LYS A C 1
ATOM 692 O O . LYS A 1 83 ? -0.501 2.816 7.388 1.00 89.94 83 LYS A O 1
ATOM 697 N N . LEU A 1 84 ? -0.418 4.984 6.781 1.00 86.50 84 LEU A N 1
ATOM 698 C CA . LEU A 1 84 ? 0.760 4.829 5.936 1.00 86.50 84 LEU A CA 1
ATOM 699 C C . LEU A 1 84 ? 1.984 4.672 6.838 1.00 86.50 84 LEU A C 1
ATOM 701 O O . LEU A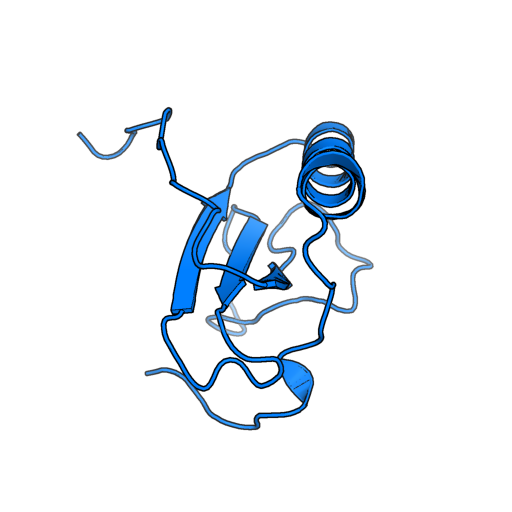 1 84 ? 2.285 5.573 7.618 1.00 86.50 84 LEU A O 1
ATOM 705 N N . THR A 1 85 ? 2.672 3.547 6.721 1.00 84.06 85 THR A N 1
ATOM 706 C CA . THR A 1 85 ? 3.974 3.316 7.351 1.00 84.06 85 THR A CA 1
ATOM 707 C C . THR A 1 85 ? 5.007 3.031 6.264 1.00 84.06 85 THR A C 1
ATOM 709 O O . THR A 1 85 ? 4.662 2.939 5.081 1.00 84.06 85 THR A O 1
ATOM 712 N N . ASP A 1 86 ? 6.279 3.014 6.630 1.00 70.50 86 ASP A N 1
ATOM 713 C CA . ASP A 1 86 ? 7.360 2.664 5.720 1.00 70.50 86 ASP A CA 1
ATOM 714 C C . ASP A 1 86 ? 7.955 1.333 6.174 1.00 70.50 86 ASP A C 1
ATOM 716 O O . ASP A 1 86 ? 8.423 1.212 7.305 1.00 70.50 86 ASP A O 1
ATOM 720 N N . SER A 1 87 ? 7.929 0.319 5.309 1.00 61.66 87 SER A N 1
ATOM 721 C CA . SER A 1 87 ? 8.600 -0.952 5.592 1.00 61.66 87 SER A CA 1
ATOM 722 C C . SER A 1 87 ? 10.127 -0.818 5.638 1.00 61.66 87 SER A C 1
ATOM 724 O O . SER A 1 87 ? 10.796 -1.763 6.035 1.00 61.66 87 SER A O 1
ATOM 726 N N . ASN A 1 88 ? 10.695 0.338 5.266 1.00 53.28 88 ASN A N 1
ATOM 727 C CA . ASN A 1 88 ? 12.138 0.600 5.307 1.00 53.28 88 ASN A CA 1
ATOM 728 C C . ASN A 1 88 ? 12.766 0.508 6.717 1.00 53.28 88 ASN A C 1
ATOM 730 O O . ASN A 1 88 ? 13.989 0.533 6.835 1.00 53.28 88 ASN A O 1
ATOM 734 N N . GLY A 1 89 ? 11.963 0.376 7.782 1.00 41.69 89 GLY A N 1
ATOM 735 C CA . GLY A 1 89 ? 12.439 0.123 9.148 1.00 41.69 89 GLY A CA 1
ATOM 736 C C . GLY A 1 89 ? 12.774 -1.341 9.469 1.00 41.69 89 GLY A C 1
ATOM 737 O O . GLY A 1 89 ? 13.494 -1.594 10.432 1.00 41.69 89 GLY A O 1
ATOM 738 N N . SER A 1 90 ? 12.312 -2.310 8.675 1.00 39.25 90 SER A N 1
ATOM 739 C CA . SER A 1 90 ? 12.650 -3.728 8.838 1.00 39.25 90 SER A CA 1
ATOM 740 C C . SER A 1 90 ? 13.555 -4.174 7.695 1.00 39.25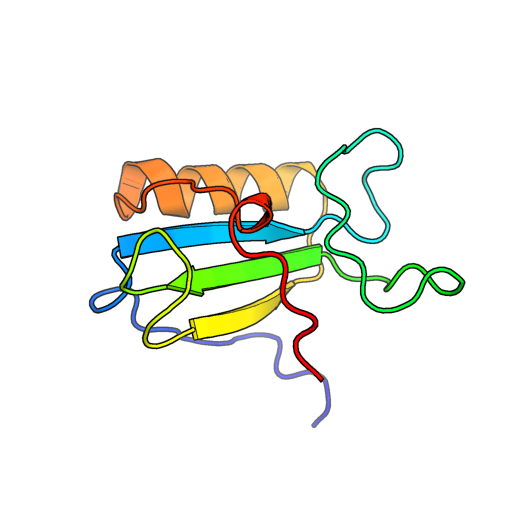 90 SER A C 1
ATOM 742 O O . SER A 1 90 ? 13.127 -4.755 6.701 1.00 39.25 90 SER A O 1
ATOM 744 N N . GLY A 1 91 ? 14.852 -3.886 7.851 1.00 32.66 91 GLY A N 1
ATOM 745 C CA . GLY A 1 91 ? 15.904 -4.520 7.065 1.00 32.66 91 GLY A CA 1
ATOM 746 C C . GLY A 1 91 ? 15.728 -6.036 7.117 1.00 32.66 91 GLY A C 1
ATOM 747 O O . GLY A 1 91 ? 15.944 -6.666 8.147 1.00 32.66 91 GLY A O 1
ATOM 748 N N . GLY A 1 92 ? 15.269 -6.612 6.015 1.00 30.41 92 GLY A N 1
ATOM 749 C CA . GLY A 1 92 ? 14.879 -8.008 5.983 1.00 30.41 92 GLY A CA 1
ATOM 750 C C . GLY A 1 92 ? 14.331 -8.363 4.620 1.00 30.41 92 GLY A C 1
ATOM 751 O O . GLY A 1 92 ? 13.145 -8.220 4.352 1.00 30.41 92 GLY A O 1
ATOM 752 N N . TYR A 1 93 ? 15.235 -8.810 3.757 1.00 36.25 93 TYR A N 1
ATOM 753 C CA . TYR A 1 93 ? 14.947 -9.569 2.552 1.00 36.25 93 TYR A CA 1
ATOM 754 C C . TYR A 1 93 ? 13.812 -10.571 2.816 1.00 36.25 93 TYR A C 1
ATOM 756 O O . TYR A 1 93 ? 13.988 -11.527 3.572 1.00 36.25 93 TYR A O 1
ATOM 764 N N . PHE A 1 94 ? 12.650 -10.359 2.201 1.00 33.81 94 PHE A N 1
ATOM 765 C CA . PHE A 1 94 ? 11.659 -11.419 2.065 1.00 33.81 94 PHE A CA 1
ATOM 766 C C . PHE A 1 94 ? 12.048 -12.221 0.820 1.00 33.81 94 PHE A C 1
ATOM 768 O O . PHE A 1 94 ? 12.071 -11.671 -0.283 1.00 33.81 94 PHE A O 1
ATOM 775 N N . TRP A 1 95 ? 12.468 -13.463 1.074 1.00 33.78 95 TRP A N 1
ATOM 776 C CA . TRP A 1 95 ? 12.995 -14.456 0.133 1.00 33.78 95 TRP A CA 1
ATOM 777 C C . TRP A 1 95 ? 12.096 -14.699 -1.083 1.00 33.78 95 TRP A C 1
ATOM 779 O O . TRP A 1 95 ? 10.855 -14.707 -0.914 1.00 33.78 95 TRP A O 1
#

Radius of gyration: 13.24 Å; chains: 1; bounding box: 30×27×28 Å

Organism: NCBI:txid188932